Protein AF-A0A7R6W961-F1 (afdb_monomer)

Mean predicted aligned error: 7.33 Å

Structure (mmCIF, N/CA/C/O backbone):
data_AF-A0A7R6W961-F1
#
_entry.id   AF-A0A7R6W961-F1
#
loop_
_atom_site.group_PDB
_atom_site.id
_atom_site.type_symbol
_atom_site.label_atom_id
_atom_site.label_alt_id
_atom_site.label_comp_id
_atom_site.label_asym_id
_atom_site.label_entity_id
_atom_site.label_seq_id
_atom_site.pdbx_PDB_ins_code
_atom_site.Cartn_x
_atom_site.Cartn_y
_atom_site.Cartn_z
_atom_site.occupancy
_atom_site.B_iso_or_equiv
_atom_site.auth_seq_id
_atom_site.auth_comp_id
_atom_site.auth_asym_id
_atom_site.auth_atom_id
_atom_site.pdbx_PDB_model_num
ATOM 1 N N . MET A 1 1 ? -15.658 6.489 27.245 1.00 60.66 1 MET A N 1
ATOM 2 C CA . MET A 1 1 ? -14.443 7.006 26.575 1.00 60.66 1 MET A CA 1
ATOM 3 C C . MET A 1 1 ? -14.323 8.482 26.884 1.00 60.66 1 MET A C 1
ATOM 5 O O . MET A 1 1 ? -15.278 9.208 26.629 1.00 60.66 1 MET A O 1
ATOM 9 N N . SER A 1 2 ? -13.207 8.912 27.465 1.00 85.31 2 SER A N 1
ATOM 10 C CA . SER A 1 2 ? -12.970 10.334 27.734 1.00 85.31 2 SER A CA 1
ATOM 11 C C . SER A 1 2 ? -12.785 11.117 26.426 1.00 85.31 2 SER A C 1
ATOM 13 O O . SER A 1 2 ? -12.392 10.556 25.400 1.00 85.31 2 SER A O 1
ATOM 15 N N . THR A 1 3 ? -13.058 12.423 26.442 1.00 86.44 3 THR A N 1
ATOM 16 C CA . THR A 1 3 ? -12.910 13.318 25.278 1.00 86.44 3 THR A CA 1
ATOM 17 C C . THR A 1 3 ? -11.493 13.256 24.694 1.00 86.44 3 THR A C 1
ATOM 19 O O . THR A 1 3 ? -11.320 13.207 23.478 1.00 86.44 3 THR A O 1
ATOM 22 N N . LEU A 1 4 ? -10.490 13.129 25.570 1.00 85.44 4 LEU A N 1
ATOM 23 C CA . LEU A 1 4 ? -9.082 12.919 25.226 1.00 85.44 4 LEU A CA 1
ATOM 24 C C . LEU A 1 4 ? -8.851 11.602 24.460 1.00 85.44 4 LEU A C 1
ATOM 26 O O . LEU A 1 4 ? -8.202 11.598 23.417 1.00 85.44 4 LEU A O 1
ATOM 30 N N . GLN A 1 5 ? -9.421 10.485 24.932 1.00 83.25 5 GLN A N 1
ATOM 31 C CA . GLN A 1 5 ? -9.318 9.186 24.250 1.00 83.25 5 GLN A CA 1
ATOM 32 C C . GLN A 1 5 ? -9.938 9.227 22.851 1.00 83.25 5 GLN A C 1
ATOM 34 O O . GLN A 1 5 ? -9.402 8.627 21.921 1.00 83.25 5 GLN A O 1
ATOM 39 N N . LYS A 1 6 ? -11.048 9.958 22.687 1.00 82.44 6 LYS A N 1
ATOM 40 C CA . LYS A 1 6 ? -11.732 10.098 21.398 1.00 82.44 6 LYS A CA 1
ATOM 41 C C . LYS A 1 6 ? -10.851 10.842 20.389 1.00 82.44 6 LYS A C 1
ATOM 43 O O . LYS A 1 6 ? -10.638 10.335 19.291 1.00 82.44 6 LYS A O 1
ATOM 48 N N . ILE A 1 7 ? -10.257 11.969 20.791 1.00 88.50 7 ILE A N 1
ATOM 49 C CA . ILE A 1 7 ? -9.318 12.742 19.959 1.00 88.50 7 ILE A CA 1
ATOM 50 C C . ILE A 1 7 ? -8.108 11.888 19.565 1.00 88.50 7 ILE A C 1
ATOM 52 O O . ILE A 1 7 ? -7.750 11.832 18.389 1.00 88.50 7 ILE A O 1
ATOM 56 N N . MET A 1 8 ? -7.525 11.165 20.524 1.00 86.81 8 MET A N 1
ATOM 57 C CA . MET A 1 8 ? -6.356 10.322 20.277 1.00 86.81 8 MET A CA 1
ATOM 58 C C . MET A 1 8 ? -6.667 9.165 19.315 1.00 86.81 8 MET A C 1
ATOM 60 O O . MET A 1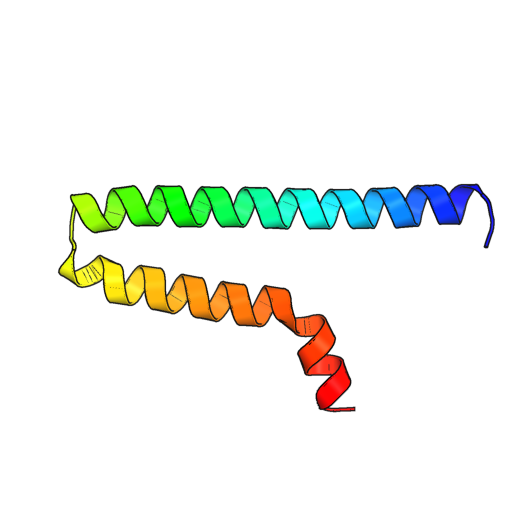 8 ? -5.884 8.895 18.407 1.00 86.81 8 MET A O 1
ATOM 64 N N . SER A 1 9 ? -7.840 8.533 19.442 1.00 86.19 9 SER A N 1
ATOM 65 C CA . SER A 1 9 ? -8.281 7.483 18.512 1.00 86.19 9 SER A CA 1
ATOM 66 C C . SER A 1 9 ? -8.503 8.004 17.086 1.00 86.19 9 SER A C 1
ATOM 68 O O . SER A 1 9 ? -8.098 7.358 16.118 1.00 86.19 9 SER A O 1
ATOM 70 N N . THR A 1 10 ? -9.075 9.203 16.949 1.00 87.31 10 THR A N 1
ATOM 71 C CA . THR A 1 10 ? -9.304 9.846 15.652 1.00 87.31 10 THR A CA 1
ATOM 72 C C . THR A 1 10 ? -7.985 10.231 14.987 1.00 87.31 10 THR A C 1
ATOM 74 O O . THR A 1 10 ? -7.796 9.931 13.811 1.00 87.31 10 THR A O 1
ATOM 77 N N . LEU A 1 11 ? -7.045 10.823 15.731 1.00 89.31 11 LEU A N 1
ATOM 78 C CA . LEU A 1 11 ? -5.702 11.147 15.232 1.00 89.31 11 LEU A CA 1
ATOM 79 C C . LEU A 1 11 ? -4.962 9.902 14.735 1.00 89.31 11 LEU A C 1
ATOM 81 O O . LEU A 1 11 ? -4.396 9.926 13.645 1.00 89.31 11 LEU A O 1
ATOM 85 N N . MET A 1 12 ? -5.011 8.803 15.492 1.00 86.44 12 MET A N 1
ATOM 86 C CA . MET A 1 12 ? -4.369 7.546 15.097 1.00 86.44 12 MET A CA 1
ATOM 87 C C . MET A 1 12 ? -4.963 6.985 13.793 1.00 86.44 12 MET A C 1
ATOM 89 O O . MET A 1 12 ? -4.231 6.502 12.930 1.00 86.44 12 MET A O 1
ATOM 93 N N . SER A 1 13 ? -6.288 7.086 13.629 1.00 86.00 13 SER A N 1
ATOM 94 C CA . SER A 1 13 ? -6.991 6.682 12.405 1.00 86.00 13 SER A CA 1
ATOM 95 C C . SER A 1 13 ? -6.570 7.526 11.197 1.00 86.00 13 SER A C 1
ATOM 97 O O . SER A 1 13 ? -6.235 6.985 10.141 1.00 86.00 13 SER A O 1
ATOM 99 N N . TRP A 1 14 ? -6.502 8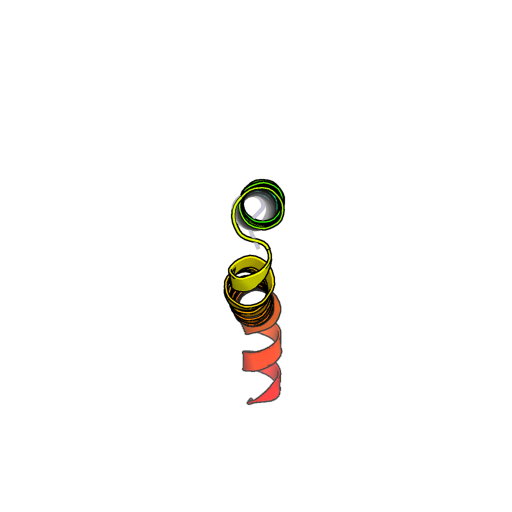.849 11.365 1.00 88.44 14 TRP A N 1
ATOM 100 C CA . TRP A 1 14 ? -6.046 9.764 10.317 1.00 88.44 14 TRP A CA 1
ATOM 101 C C . TRP A 1 14 ? -4.579 9.552 9.943 1.00 88.44 14 TRP A C 1
ATOM 103 O O . TRP A 1 14 ? -4.248 9.563 8.759 1.00 88.44 14 TRP A O 1
ATOM 113 N N . LEU A 1 15 ? -3.712 9.291 10.923 1.00 89.50 15 LEU A N 1
ATOM 114 C CA . LEU A 1 15 ? -2.309 8.963 10.680 1.00 89.50 15 LEU A CA 1
ATOM 115 C C . LEU A 1 15 ? -2.173 7.680 9.847 1.00 89.50 15 LEU A C 1
ATOM 117 O O . LEU A 1 15 ? -1.431 7.653 8.865 1.00 89.50 15 LEU A O 1
ATOM 121 N N . LEU A 1 16 ? -2.931 6.635 10.195 1.00 87.31 16 LEU A N 1
ATOM 122 C CA . LEU A 1 16 ? -2.982 5.389 9.425 1.00 87.31 16 LEU A CA 1
ATOM 123 C C . LEU A 1 16 ? -3.494 5.614 7.996 1.00 87.31 16 LEU A C 1
ATOM 125 O O . LEU A 1 16 ? -2.948 5.037 7.054 1.00 87.31 16 LEU A O 1
ATOM 129 N N . ALA A 1 17 ? -4.516 6.453 7.817 1.00 86.94 17 ALA A N 1
ATOM 130 C CA . ALA A 1 17 ? -5.034 6.799 6.496 1.00 86.94 17 ALA A CA 1
ATOM 131 C C . ALA A 1 17 ? -3.985 7.536 5.645 1.00 86.94 17 ALA A C 1
ATOM 133 O O . ALA A 1 17 ? -3.793 7.203 4.474 1.00 86.94 17 ALA A O 1
ATOM 134 N N . LEU A 1 18 ? -3.262 8.484 6.242 1.00 91.06 18 LEU A N 1
ATOM 135 C CA . LEU A 1 18 ? -2.215 9.251 5.568 1.00 91.06 18 LEU A CA 1
ATOM 136 C C . LEU A 1 18 ? -1.027 8.361 5.176 1.00 91.06 18 LEU A C 1
ATOM 138 O O . LEU A 1 18 ? -0.518 8.465 4.061 1.00 91.06 18 LEU A O 1
ATOM 142 N N . LEU A 1 19 ? -0.648 7.413 6.038 1.00 88.69 19 LEU A N 1
ATOM 143 C CA . LEU A 1 19 ? 0.373 6.410 5.729 1.00 88.69 19 LEU A CA 1
ATOM 144 C C . LEU A 1 19 ? -0.040 5.519 4.547 1.00 88.69 19 LEU A C 1
ATOM 146 O O . LEU A 1 19 ? 0.750 5.311 3.626 1.00 88.69 19 LEU A O 1
ATOM 150 N N . LYS A 1 20 ? -1.287 5.029 4.537 1.00 83.56 20 LYS A N 1
ATOM 151 C CA . LYS A 1 20 ? -1.836 4.251 3.411 1.00 83.56 20 LYS A CA 1
ATOM 152 C C . LYS A 1 20 ? -1.783 5.041 2.101 1.00 83.56 20 LYS A C 1
ATOM 154 O O . LYS A 1 20 ? -1.419 4.480 1.069 1.00 83.56 20 LYS A O 1
ATOM 159 N N . LEU A 1 21 ? -2.107 6.333 2.151 1.00 88.44 21 LEU A N 1
ATOM 160 C CA . LEU A 1 21 ? -2.073 7.224 0.993 1.00 88.44 21 LEU A CA 1
ATOM 161 C C . LEU A 1 21 ? -0.644 7.438 0.469 1.00 88.44 21 LEU A C 1
ATOM 163 O O . LEU A 1 21 ? -0.416 7.322 -0.733 1.00 88.44 21 LEU A O 1
ATOM 167 N N . LEU A 1 22 ? 0.330 7.673 1.354 1.00 90.50 22 LEU A N 1
ATOM 168 C CA . LEU A 1 22 ? 1.741 7.804 0.973 1.00 90.50 22 LEU A CA 1
ATOM 169 C C . LEU A 1 22 ? 2.288 6.529 0.322 1.00 90.50 22 LEU A C 1
ATOM 171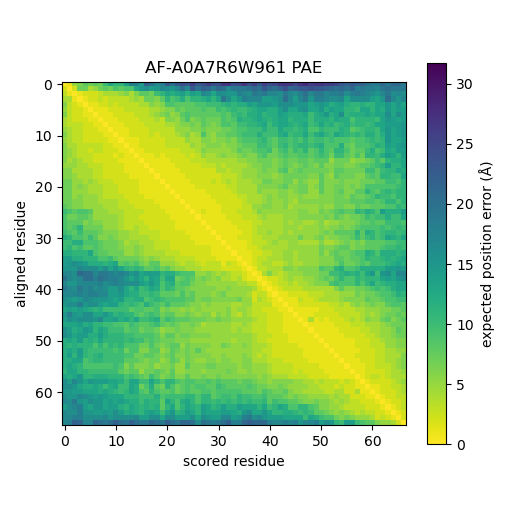 O O . LEU A 1 22 ? 2.963 6.609 -0.703 1.00 90.50 22 LEU A O 1
ATOM 175 N N . ILE A 1 23 ? 1.961 5.357 0.874 1.00 87.31 23 ILE A N 1
ATOM 176 C CA . ILE A 1 23 ? 2.364 4.067 0.299 1.00 87.31 23 ILE A CA 1
ATOM 177 C C . ILE A 1 23 ? 1.748 3.885 -1.093 1.00 87.31 23 ILE A C 1
ATOM 179 O O . ILE A 1 23 ? 2.455 3.500 -2.021 1.00 87.31 23 ILE A O 1
ATOM 183 N N . ALA A 1 24 ? 0.464 4.210 -1.271 1.00 84.62 24 ALA A N 1
ATOM 184 C CA . ALA A 1 24 ? -0.195 4.121 -2.573 1.00 84.62 24 ALA A CA 1
ATOM 185 C C . ALA A 1 24 ? 0.464 5.036 -3.623 1.00 84.62 24 ALA A C 1
ATOM 187 O O . ALA A 1 24 ? 0.729 4.599 -4.743 1.00 84.62 24 ALA A O 1
ATOM 188 N N . ILE A 1 25 ? 0.795 6.280 -3.258 1.00 88.38 25 ILE A N 1
ATOM 189 C CA . ILE A 1 25 ? 1.512 7.209 -4.147 1.00 88.38 25 ILE A CA 1
ATOM 190 C C . ILE A 1 25 ? 2.911 6.674 -4.480 1.00 88.38 25 ILE A C 1
ATOM 192 O O . ILE A 1 25 ? 3.317 6.708 -5.643 1.00 88.38 25 ILE A O 1
ATOM 196 N N . GLY A 1 26 ? 3.631 6.141 -3.489 1.00 86.69 26 GLY A N 1
ATOM 197 C CA . GLY A 1 26 ? 4.941 5.521 -3.689 1.00 86.69 26 GLY A CA 1
ATOM 198 C C . GLY A 1 26 ? 4.885 4.342 -4.663 1.00 86.69 26 GLY A C 1
ATOM 199 O O . GLY A 1 26 ? 5.683 4.278 -5.597 1.00 86.69 26 GLY A O 1
ATOM 200 N N . LEU A 1 27 ? 3.893 3.461 -4.511 1.00 85.19 27 LEU A N 1
ATOM 201 C CA . LEU A 1 27 ? 3.658 2.340 -5.422 1.00 85.19 27 LEU A CA 1
ATOM 202 C C . LEU A 1 27 ? 3.386 2.807 -6.854 1.00 85.19 27 LEU A C 1
ATOM 204 O O . LEU A 1 27 ? 3.958 2.252 -7.788 1.00 85.19 27 LEU A O 1
ATOM 208 N N . LEU A 1 28 ? 2.572 3.849 -7.038 1.00 85.00 28 LEU A N 1
ATOM 209 C CA . LEU A 1 28 ? 2.295 4.417 -8.362 1.00 85.00 28 LEU A CA 1
ATOM 210 C C . LEU A 1 28 ? 3.533 5.068 -8.992 1.00 85.00 28 LEU A C 1
ATOM 212 O O . LEU A 1 28 ? 3.751 4.942 -10.199 1.00 85.00 28 LEU A O 1
ATOM 216 N N . ALA A 1 29 ? 4.360 5.747 -8.196 1.00 86.75 29 ALA A N 1
ATOM 217 C CA . ALA A 1 29 ? 5.606 6.336 -8.675 1.00 86.75 29 ALA A CA 1
ATOM 218 C C . ALA A 1 29 ? 6.593 5.252 -9.136 1.00 86.75 29 ALA A C 1
ATOM 220 O O . ALA A 1 29 ? 7.141 5.354 -10.236 1.00 86.75 29 ALA A O 1
ATOM 221 N N . ILE A 1 30 ? 6.759 4.190 -8.340 1.00 85.06 30 ILE A N 1
ATOM 222 C CA . ILE A 1 30 ? 7.575 3.026 -8.705 1.00 85.06 30 ILE A CA 1
ATOM 223 C C . ILE A 1 30 ? 7.008 2.381 -9.971 1.00 85.06 30 ILE A C 1
ATOM 225 O O . ILE A 1 30 ? 7.750 2.193 -10.928 1.00 85.06 30 ILE A O 1
ATOM 229 N N . ALA A 1 31 ? 5.693 2.157 -10.042 1.00 83.56 31 ALA A N 1
ATOM 230 C CA . ALA A 1 31 ? 5.027 1.609 -11.223 1.00 83.56 31 ALA A CA 1
ATOM 231 C C . ALA A 1 31 ? 5.330 2.383 -12.491 1.00 83.56 31 ALA A C 1
ATOM 233 O O . ALA A 1 31 ? 5.735 1.799 -13.495 1.00 83.56 31 ALA A O 1
ATOM 234 N N . LYS A 1 32 ? 5.188 3.706 -12.431 1.00 84.56 32 LYS A N 1
ATOM 235 C CA . LYS A 1 32 ? 5.473 4.584 -13.560 1.00 84.56 32 LYS A CA 1
ATOM 236 C C . LYS A 1 32 ? 6.923 4.447 -14.030 1.00 84.56 32 LYS A C 1
ATOM 238 O O . LYS A 1 32 ? 7.170 4.405 -15.234 1.00 84.56 32 LYS A O 1
ATOM 243 N N . ILE A 1 33 ? 7.878 4.394 -13.102 1.00 87.19 33 ILE A N 1
ATOM 244 C CA . ILE A 1 33 ? 9.306 4.295 -13.431 1.00 87.19 33 ILE A CA 1
ATOM 245 C C . ILE A 1 33 ? 9.635 2.905 -13.985 1.00 87.19 33 ILE A C 1
ATOM 247 O O . ILE A 1 33 ? 10.295 2.802 -15.021 1.00 87.19 33 ILE A O 1
ATOM 251 N N . THR A 1 34 ? 9.154 1.839 -13.345 1.00 84.81 34 THR A N 1
ATOM 252 C CA . THR A 1 34 ? 9.428 0.4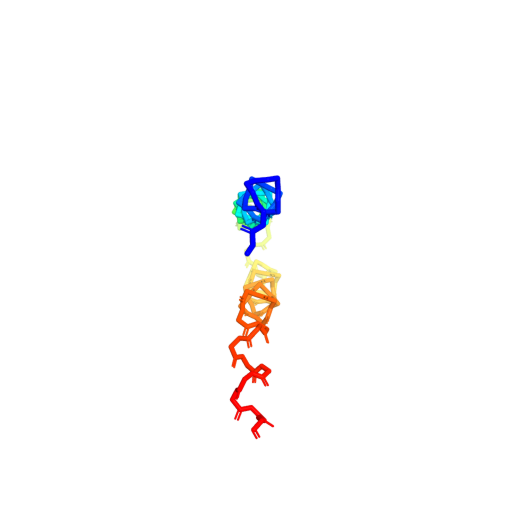57 -13.756 1.00 84.81 34 THR A CA 1
ATOM 253 C C . THR A 1 34 ? 8.800 0.145 -15.112 1.00 84.81 34 THR A C 1
ATOM 255 O O . THR A 1 34 ? 9.490 -0.385 -15.974 1.00 84.81 34 THR A O 1
ATOM 258 N N . LEU A 1 35 ? 7.553 0.566 -15.361 1.00 82.81 35 LEU A N 1
ATOM 259 C CA . LEU A 1 35 ? 6.903 0.407 -16.671 1.00 82.81 35 LEU A CA 1
ATOM 260 C C . LEU A 1 35 ? 7.659 1.130 -17.790 1.00 82.81 35 LEU A C 1
ATOM 262 O O . LEU A 1 35 ? 7.704 0.640 -18.914 1.00 82.81 35 LEU A O 1
ATOM 266 N N . ARG A 1 36 ? 8.261 2.289 -17.492 1.00 84.69 36 ARG A N 1
ATOM 267 C CA . ARG A 1 36 ? 9.031 3.057 -18.478 1.00 84.69 36 ARG A CA 1
ATOM 268 C C . ARG A 1 36 ? 10.415 2.466 -18.752 1.00 84.69 36 ARG A C 1
ATOM 270 O O . ARG A 1 36 ? 10.924 2.634 -19.853 1.00 84.69 36 ARG A O 1
ATOM 277 N N . THR A 1 37 ? 11.045 1.863 -17.747 1.00 85.38 37 THR A N 1
ATOM 278 C CA . THR A 1 37 ? 12.451 1.430 -17.824 1.00 85.38 37 THR A CA 1
ATOM 279 C C . THR A 1 37 ? 12.599 -0.036 -18.201 1.00 85.38 37 THR A C 1
ATOM 281 O O . THR A 1 37 ? 13.457 -0.348 -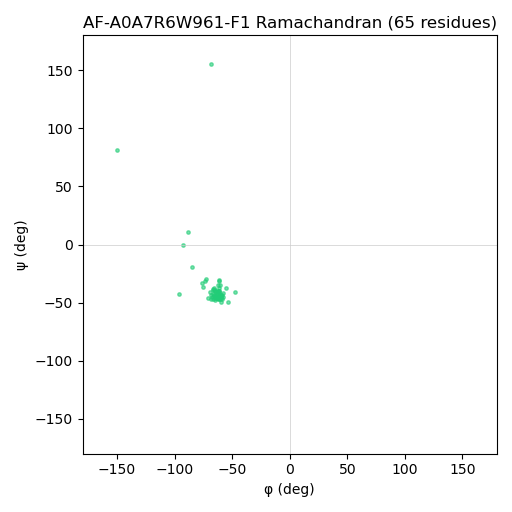19.015 1.00 85.38 37 THR A O 1
ATOM 284 N N . ASN A 1 38 ? 11.782 -0.923 -17.629 1.00 83.75 38 ASN A N 1
ATOM 285 C CA . ASN A 1 38 ? 11.861 -2.370 -17.825 1.00 83.75 38 ASN A CA 1
ATOM 286 C C . ASN A 1 38 ? 10.454 -2.988 -17.689 1.00 83.75 38 ASN A C 1
ATOM 288 O O . ASN A 1 38 ? 10.099 -3.483 -16.611 1.00 83.75 38 ASN A O 1
ATOM 292 N N . PRO A 1 39 ? 9.627 -2.944 -18.752 1.00 79.00 39 PRO A N 1
ATOM 293 C CA . PRO A 1 39 ? 8.237 -3.398 -18.702 1.00 79.00 39 PRO A CA 1
ATOM 294 C C . PRO A 1 39 ? 8.104 -4.890 -18.363 1.00 79.00 39 PRO A C 1
AT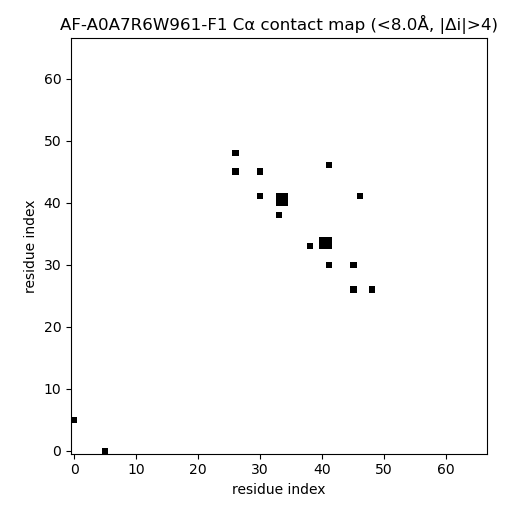OM 296 O O . PRO A 1 39 ? 7.160 -5.263 -17.667 1.00 79.00 39 PRO A O 1
ATOM 299 N N . ASP A 1 40 ? 9.076 -5.720 -18.747 1.00 83.44 40 ASP A N 1
ATOM 300 C CA . ASP A 1 40 ? 9.093 -7.155 -18.425 1.00 83.44 40 ASP A CA 1
ATOM 301 C C . ASP A 1 40 ? 9.158 -7.419 -16.910 1.00 83.44 40 ASP A C 1
ATOM 303 O O . ASP A 1 40 ? 8.530 -8.344 -16.396 1.00 83.44 40 ASP A O 1
ATOM 307 N N . LEU A 1 41 ? 9.865 -6.562 -16.163 1.00 80.56 41 LEU A N 1
ATOM 308 C CA . LEU A 1 41 ? 9.954 -6.642 -14.701 1.00 80.56 41 LEU A CA 1
ATOM 309 C C . LEU A 1 41 ? 8.791 -5.935 -14.000 1.00 80.56 41 LEU A C 1
ATOM 311 O O . LEU A 1 41 ? 8.513 -6.215 -12.832 1.00 80.56 41 LEU A O 1
ATOM 315 N N . ALA A 1 42 ? 8.094 -5.031 -14.691 1.00 77.44 42 ALA A N 1
ATOM 316 C CA . ALA A 1 42 ? 7.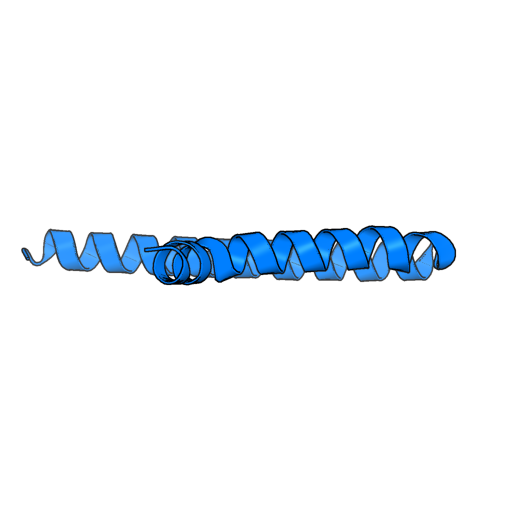018 -4.246 -14.101 1.00 77.44 42 ALA A CA 1
ATOM 317 C C . ALA A 1 42 ? 5.879 -5.131 -13.595 1.00 77.44 42 ALA A C 1
ATOM 319 O O . ALA A 1 42 ? 5.376 -4.900 -12.500 1.00 77.44 42 ALA A O 1
ATOM 320 N N . ILE A 1 43 ? 5.515 -6.179 -14.336 1.00 79.56 43 ILE A N 1
ATOM 321 C CA . ILE A 1 43 ? 4.445 -7.099 -13.930 1.00 79.56 43 ILE A CA 1
ATOM 322 C C . ILE A 1 43 ? 4.819 -7.829 -12.635 1.00 79.56 43 ILE A C 1
ATOM 324 O O . ILE A 1 43 ? 4.008 -7.891 -11.712 1.00 79.56 43 ILE A O 1
ATOM 328 N N . ALA A 1 44 ? 6.054 -8.325 -12.525 1.00 83.38 44 ALA A N 1
ATOM 329 C CA . ALA A 1 44 ? 6.514 -9.036 -11.335 1.00 83.38 44 ALA A CA 1
ATOM 330 C C . ALA A 1 44 ? 6.597 -8.109 -10.109 1.00 83.38 44 ALA A C 1
ATOM 332 O O . ALA A 1 44 ? 6.089 -8.445 -9.037 1.00 83.38 44 ALA A O 1
ATOM 333 N N . VAL A 1 45 ? 7.188 -6.921 -10.269 1.00 80.81 45 VAL A N 1
ATOM 334 C CA . VAL A 1 45 ? 7.365 -5.953 -9.175 1.00 80.81 45 VAL A CA 1
ATOM 335 C C . VAL A 1 45 ? 6.019 -5.385 -8.724 1.00 80.81 45 VAL A C 1
ATOM 337 O O . VAL A 1 45 ? 5.726 -5.371 -7.529 1.00 80.81 45 VAL A O 1
ATOM 340 N N . LEU A 1 46 ? 5.169 -4.963 -9.661 1.00 82.75 46 LEU A N 1
ATOM 341 C CA . LEU A 1 46 ? 3.876 -4.354 -9.345 1.00 82.75 46 LEU A CA 1
ATOM 342 C C . LEU A 1 46 ? 2.834 -5.363 -8.905 1.00 82.75 46 LEU A C 1
ATOM 344 O O . LEU A 1 46 ? 2.075 -5.064 -7.988 1.00 82.75 46 LEU A O 1
ATOM 348 N N . GLY A 1 47 ? 2.832 -6.560 -9.488 1.00 84.12 47 GLY A N 1
ATOM 349 C CA . GLY A 1 47 ? 1.998 -7.661 -9.021 1.00 84.12 47 GLY A CA 1
ATOM 350 C C . G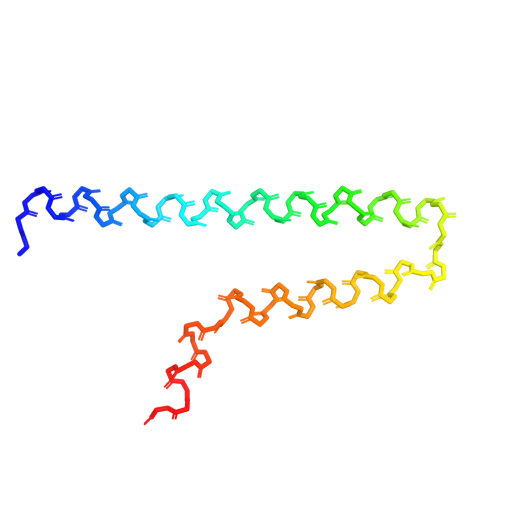LY A 1 47 ? 2.320 -8.018 -7.572 1.00 84.12 47 GLY A C 1
ATOM 351 O O . GLY A 1 47 ? 1.426 -8.032 -6.728 1.00 84.12 47 GLY A O 1
ATOM 352 N N . THR A 1 48 ? 3.604 -8.203 -7.249 1.00 86.69 48 THR A N 1
ATOM 353 C CA . THR A 1 48 ? 4.037 -8.507 -5.873 1.00 86.69 48 THR A CA 1
ATOM 354 C C . THR A 1 48 ? 3.676 -7.378 -4.912 1.00 86.69 48 THR A C 1
ATOM 356 O O . THR A 1 48 ? 3.109 -7.621 -3.846 1.00 86.69 48 THR A O 1
ATOM 359 N N . ALA A 1 49 ? 3.946 -6.130 -5.296 1.00 83.69 49 ALA A N 1
ATOM 360 C CA . ALA A 1 49 ? 3.661 -4.981 -4.453 1.00 83.69 49 ALA A CA 1
ATOM 361 C C . ALA A 1 49 ? 2.150 -4.775 -4.231 1.00 83.69 49 ALA A C 1
ATOM 363 O O . ALA A 1 49 ? 1.735 -4.457 -3.117 1.00 83.69 49 ALA A O 1
ATOM 364 N N . ALA A 1 50 ? 1.319 -5.026 -5.247 1.00 85.25 50 ALA A N 1
ATOM 365 C CA . ALA A 1 50 ? -0.137 -4.994 -5.127 1.00 85.25 50 ALA A CA 1
ATOM 366 C C . ALA A 1 50 ? -0.659 -6.094 -4.190 1.00 85.25 50 ALA A C 1
ATOM 368 O O . ALA A 1 50 ? -1.483 -5.811 -3.322 1.00 85.25 50 ALA A O 1
ATOM 369 N N . VAL A 1 51 ? -0.151 -7.327 -4.305 1.00 89.62 51 VAL A N 1
ATOM 370 C CA . VAL A 1 51 ? -0.527 -8.435 -3.410 1.00 89.62 51 VAL A CA 1
ATOM 371 C C . VAL A 1 51 ? -0.133 -8.126 -1.966 1.00 89.62 51 VAL A C 1
ATOM 373 O O . VAL A 1 51 ? -0.966 -8.249 -1.067 1.00 89.62 51 VAL A O 1
ATOM 376 N N . MET A 1 52 ? 1.097 -7.661 -1.726 1.00 86.44 52 MET A N 1
ATOM 377 C CA . MET A 1 52 ? 1.534 -7.265 -0.382 1.00 86.44 52 MET A CA 1
ATOM 378 C C . MET A 1 52 ? 0.704 -6.105 0.176 1.00 86.44 52 MET A C 1
ATOM 380 O O . MET A 1 52 ? 0.334 -6.128 1.352 1.00 86.44 52 MET A O 1
ATOM 384 N N . PHE A 1 53 ? 0.368 -5.117 -0.657 1.00 83.81 53 PHE A N 1
ATOM 385 C CA . PHE A 1 53 ? -0.492 -4.007 -0.256 1.00 83.81 53 PHE A CA 1
ATOM 386 C C . PHE A 1 53 ? -1.893 -4.484 0.127 1.00 83.81 53 PHE A C 1
ATOM 388 O O . PHE A 1 53 ? -2.400 -4.070 1.165 1.00 83.81 53 PHE A O 1
ATOM 395 N N . LEU A 1 54 ? -2.506 -5.374 -0.659 1.00 86.06 54 LEU A N 1
ATOM 396 C CA . LEU A 1 54 ? -3.821 -5.943 -0.355 1.00 86.06 54 LEU A CA 1
ATOM 397 C C . LEU A 1 54 ? -3.793 -6.747 0.948 1.00 86.06 54 LEU A C 1
ATOM 399 O O . LEU A 1 54 ? -4.654 -6.540 1.801 1.00 86.06 54 LEU A O 1
ATOM 403 N N . LEU A 1 55 ? -2.784 -7.600 1.145 1.00 87.31 55 LEU A N 1
ATOM 404 C CA . LEU A 1 55 ? -2.622 -8.367 2.384 1.00 87.31 55 LEU A CA 1
ATOM 405 C C . LEU A 1 55 ? -2.476 -7.454 3.602 1.00 87.31 55 LEU A C 1
ATOM 407 O O . LEU A 1 55 ? -3.127 -7.684 4.618 1.00 87.31 55 LEU A O 1
ATOM 411 N N . TRP A 1 56 ? -1.667 -6.399 3.506 1.00 85.38 56 TRP A N 1
ATOM 412 C CA . TRP A 1 56 ? -1.506 -5.435 4.592 1.00 85.38 56 TRP A CA 1
ATOM 413 C C . TRP A 1 56 ? -2.772 -4.601 4.826 1.00 85.38 56 TRP A C 1
ATOM 415 O O . TRP A 1 56 ? -3.194 -4.411 5.969 1.00 85.38 56 TRP A O 1
ATOM 425 N N . TYR A 1 57 ? -3.408 -4.126 3.754 1.00 83.62 57 TYR A N 1
ATOM 426 C CA . TYR A 1 57 ? -4.617 -3.313 3.824 1.00 83.62 57 TYR A CA 1
ATOM 427 C C . TYR A 1 57 ? -5.777 -4.085 4.454 1.00 83.62 57 TYR A C 1
ATOM 429 O O . TYR A 1 57 ? -6.481 -3.516 5.294 1.00 83.62 57 TYR A O 1
ATOM 437 N N . PHE A 1 58 ? -5.933 -5.358 4.072 1.00 85.56 58 PHE A N 1
ATOM 438 C CA . PHE A 1 58 ? -6.992 -6.243 4.545 1.00 85.56 58 PHE A CA 1
ATOM 439 C C . PHE A 1 58 ? -6.616 -7.093 5.767 1.00 85.56 58 PHE A C 1
ATOM 441 O O . PHE A 1 58 ? -7.458 -7.834 6.270 1.00 85.56 58 PHE A O 1
ATOM 448 N N . ALA A 1 59 ? -5.393 -6.978 6.295 1.00 85.12 59 ALA A N 1
ATOM 449 C CA . ALA A 1 59 ? -4.935 -7.742 7.459 1.00 85.12 59 ALA A CA 1
ATOM 450 C C . ALA A 1 59 ? -5.927 -7.740 8.646 1.00 85.12 59 ALA A C 1
ATOM 452 O O . ALA A 1 59 ? -6.136 -8.803 9.240 1.00 85.12 59 ALA A O 1
ATOM 453 N N . PRO A 1 60 ? -6.590 -6.615 8.998 1.00 82.25 60 PRO A N 1
ATOM 454 C CA . PRO A 1 60 ? -7.581 -6.605 10.071 1.00 82.25 60 PRO A CA 1
ATOM 455 C C . PRO A 1 60 ? -8.832 -7.429 9.741 1.00 82.25 60 PRO A C 1
ATOM 457 O O . PRO A 1 60 ? -9.298 -8.170 10.606 1.00 82.25 60 PRO A O 1
ATOM 460 N N . GLN A 1 61 ? -9.359 -7.334 8.511 1.00 82.94 61 GLN A N 1
ATOM 461 C CA . GLN A 1 61 ? -10.526 -8.117 8.085 1.00 82.94 61 GLN A CA 1
ATOM 462 C C . GLN A 1 61 ? -10.186 -9.606 7.967 1.00 82.94 61 GLN A C 1
ATOM 464 O O . GLN A 1 61 ? -10.957 -10.447 8.420 1.00 82.94 61 GLN A O 1
ATO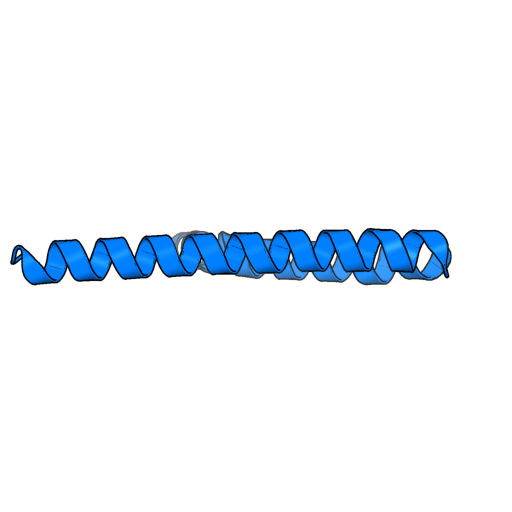M 469 N N . ILE A 1 62 ? -9.009 -9.939 7.428 1.00 81.88 62 ILE A N 1
ATOM 470 C CA . ILE A 1 62 ? -8.521 -11.322 7.324 1.00 81.88 62 ILE A CA 1
ATOM 471 C C . ILE A 1 62 ? -8.436 -11.944 8.723 1.00 81.88 62 ILE A C 1
ATOM 473 O O . ILE A 1 62 ? -8.960 -13.030 8.952 1.00 81.88 62 ILE A O 1
ATOM 477 N N . LYS A 1 63 ? -7.858 -11.229 9.697 1.00 78.81 63 LYS A N 1
ATOM 478 C CA . LYS A 1 63 ? -7.771 -11.695 11.089 1.00 78.81 63 LYS A CA 1
ATOM 479 C C . LYS A 1 63 ? -9.142 -11.914 11.743 1.00 78.81 63 LYS A C 1
ATOM 481 O O . LYS A 1 63 ? -9.253 -12.769 12.614 1.00 78.81 63 LYS A O 1
ATOM 486 N N . GLN A 1 64 ? -10.163 -11.144 11.363 1.00 78.19 64 GLN A N 1
ATOM 487 C CA . GLN A 1 64 ? -11.537 -11.350 11.838 1.00 78.19 64 GLN A CA 1
ATOM 488 C C . GLN A 1 64 ? -12.208 -12.568 11.195 1.00 78.19 64 GLN A C 1
ATOM 490 O O . GLN A 1 64 ? -13.022 -13.198 11.852 1.00 78.19 64 GLN A O 1
ATOM 495 N N . PHE A 1 65 ? -11.861 -12.906 9.952 1.00 79.81 65 PHE A N 1
ATOM 496 C CA . PHE A 1 65 ? -12.444 -14.039 9.229 1.00 79.81 65 PHE A CA 1
ATOM 497 C C . PHE A 1 65 ? -11.959 -15.405 9.746 1.00 79.81 65 PHE A C 1
ATOM 499 O O . PHE A 1 65 ? -12.685 -16.388 9.674 1.00 79.81 65 PHE A O 1
ATOM 506 N N . PHE A 1 66 ? -10.735 -15.470 10.280 1.00 76.06 66 PHE A N 1
ATOM 507 C CA . PHE A 1 66 ? -10.151 -16.682 10.880 1.00 76.06 66 PHE A CA 1
ATOM 508 C C . PHE A 1 66 ? -10.467 -16.854 12.377 1.00 76.06 66 PHE A C 1
ATOM 510 O O . PHE A 1 66 ? -9.832 -17.670 13.047 1.00 76.06 66 PHE A O 1
ATOM 517 N N . LYS A 1 67 ? -11.386 -16.053 12.917 1.00 57.00 67 LYS A N 1
ATOM 518 C CA . LYS A 1 67 ? -11.774 -16.055 14.328 1.00 57.00 67 LYS A CA 1
ATOM 519 C C . LYS A 1 67 ? -13.149 -16.682 14.498 1.00 57.00 67 LYS A C 1
ATOM 521 O O . LYS A 1 67 ? -13.323 -17.375 15.520 1.00 57.00 67 LYS A O 1
#

Secondary structure (DSSP, 8-state):
--HHHHHHHHHHHHHHHHHHHHHHHHHHHHHHHHHHH-HHHHHHHHHHHHHHHHHHHHHHHHHHHT-

pLDDT: mean 84.04, std 5.42, range [57.0, 91.06]

Solvent-accessible surface area (backbone atoms only — not comparable to full-atom values): 3761 Å² total; per-residue (Å²): 131,54,74,67,56,52,53,52,53,50,51,55,52,52,51,52,51,51,51,53,50,52,50,52,53,50,51,52,54,50,45,56,52,34,50,72,75,40,52,86,54,27,56,60,54,48,50,51,52,49,51,54,48,49,51,62,72,41,41,68,60,54,59,59,73,80,105

Foldseek 3Di:
DDPVVVVVVVVVVVVVVVVLVVLVVVLVVVLVVCCVPPVVCSCVVSVVSVVVSCCVVCVVVVVVVVD

Sequence (67 aa):
MSTLQKIMSTLMSWLLALLKLLIAIGLLAIAKITLRTNPDLAIAVLGTAAVMFLLWYFAPQIKQFFK

Radius of gyration: 16.68 Å; Cα contacts (8 Å, |Δi|>4): 11; chains: 1; bounding box: 27×30×46 Å